Protein AF-A0A2T4TYY7-F1 (afdb_monomer_lite)

Secondary structure (DSSP, 8-state):
-EETTEEHHHHHHHTT--HHHHHHHHHHSS-PPP-SHHHHHHHHHHHHHHHHH-TT--HHHHHHHHHHTS-----HHHHHHHHHHTT-SPP---S----PSP---SSTTS-----------SS--

Foldseek 3Di:
DDDPNHDVVVVCVVVVHDPVRVVVVVVVVPPPPPPPVVVLVVLLVLLVVVCVVPVDDDLVNSVVCCCPVVVHDDDSVSSVVSCVVVVVDDPPPDPPDPPPDPPDDPDPPPDDDDDDDDDDDPDDD

Radius of gyration: 29.09 Å; chains: 1; bounding box: 59×44×85 Å

InterPro domains:
  IPR025948 HTH-like domain [PF13276] (39-93)
  IPR050900 Transposase IS3/IS150/IS904 [PTHR46889] (6-120)

Sequence (125 aa):
MRAHGAPLSLVCRTLGVSRAGFYKWQHSSAPTPPRQEPRDKRLAQRIRSTLGREETFGCRRVWAWLRLKEGVVVNRKTVHRDYATEGLASPCPSAQADMGESSTVDQPDRLWATDTTKIWCVRDG

Organism: NCBI:txid2033718

pLDDT: mean 78.06, std 12.13, range [47.62, 92.31]

Structure (mmCIF, N/CA/C/O backbone):
data_AF-A0A2T4TYY7-F1
#
_entry.id   AF-A0A2T4TYY7-F1
#
loop_
_atom_site.group_PDB
_atom_site.id
_atom_site.type_symbol
_atom_site.label_atom_id
_atom_site.label_alt_id
_atom_site.label_comp_id
_atom_site.label_asym_id
_atom_site.label_entity_id
_atom_site.label_seq_id
_atom_site.pdbx_PDB_ins_code
_atom_site.Cartn_x
_atom_site.Cartn_y
_atom_site.Cartn_z
_atom_site.occupancy
_atom_site.B_iso_or_equiv
_atom_site.auth_seq_id
_atom_site.auth_comp_id
_atom_site.auth_asym_id
_atom_site.auth_atom_id
_atom_site.pdbx_PDB_model_num
ATOM 1 N N . MET A 1 1 ? -33.463 2.959 32.173 1.00 60.03 1 MET A N 1
ATOM 2 C CA . MET A 1 1 ? -32.267 3.819 32.319 1.00 60.03 1 MET A CA 1
ATOM 3 C C . MET A 1 1 ? -32.689 5.190 32.819 1.00 60.03 1 MET A C 1
ATOM 5 O O . MET A 1 1 ? -33.548 5.814 32.197 1.00 60.03 1 MET A O 1
ATOM 9 N N . ARG A 1 2 ? -32.146 5.614 33.964 1.00 59.72 2 ARG A N 1
ATOM 10 C CA . ARG A 1 2 ? -32.374 6.943 34.544 1.00 59.72 2 ARG A CA 1
ATOM 11 C C . ARG A 1 2 ? -31.164 7.821 34.233 1.00 59.72 2 ARG A C 1
ATOM 13 O O . ARG A 1 2 ? -30.044 7.383 34.466 1.00 59.72 2 ARG A O 1
ATOM 20 N N . ALA A 1 3 ? -31.392 9.021 33.718 1.00 60.41 3 ALA A N 1
ATOM 21 C CA . ALA A 1 3 ? -30.377 10.066 33.658 1.00 60.41 3 ALA A CA 1
ATOM 22 C C . ALA A 1 3 ? -30.684 11.038 34.803 1.00 60.41 3 ALA A C 1
ATOM 24 O O . ALA A 1 3 ? -31.799 11.548 34.872 1.00 60.41 3 ALA A O 1
ATOM 25 N N . HIS A 1 4 ? -29.744 11.224 35.737 1.00 62.72 4 HIS A N 1
ATOM 26 C CA . HIS A 1 4 ? -29.877 12.167 36.862 1.00 62.72 4 HIS A CA 1
ATOM 27 C C . HIS A 1 4 ? -31.206 12.059 37.646 1.00 62.72 4 HIS A C 1
ATOM 29 O O . HIS A 1 4 ? -31.815 13.059 38.006 1.00 62.72 4 HIS A O 1
ATOM 35 N N . GLY A 1 5 ? -31.690 10.833 37.885 1.00 74.81 5 GLY A N 1
ATOM 36 C CA . GLY A 1 5 ? -32.918 10.577 38.654 1.00 74.81 5 GLY A CA 1
ATOM 37 C C . GLY A 1 5 ? -34.226 10.567 37.848 1.00 74.81 5 GLY A C 1
ATOM 38 O O . GLY A 1 5 ? -35.205 9.992 38.319 1.00 74.81 5 GLY A O 1
ATOM 39 N N . ALA A 1 6 ? -34.241 11.072 36.609 1.00 77.44 6 ALA A N 1
ATOM 40 C CA . ALA A 1 6 ? -35.413 11.064 35.728 1.00 77.44 6 ALA A CA 1
ATOM 41 C C . ALA A 1 6 ? -35.338 9.956 34.652 1.00 77.44 6 ALA A C 1
ATOM 43 O O . ALA A 1 6 ? -34.244 9.566 34.224 1.00 77.44 6 ALA A O 1
ATOM 44 N N . PRO A 1 7 ? -36.479 9.411 34.182 1.00 86.94 7 PRO A N 1
ATOM 45 C CA . PRO A 1 7 ? -36.482 8.460 33.074 1.00 86.94 7 PRO A CA 1
ATOM 46 C C . PRO A 1 7 ? -36.031 9.145 31.776 1.00 86.94 7 PRO A C 1
ATOM 48 O O . PRO A 1 7 ? -36.572 10.177 31.388 1.00 86.94 7 PRO A O 1
ATOM 51 N N . LEU A 1 8 ? -35.066 8.543 31.070 1.00 84.00 8 LEU A N 1
ATOM 52 C CA . LEU A 1 8 ? -34.480 9.109 29.845 1.00 84.00 8 LEU A CA 1
ATOM 53 C C . LEU A 1 8 ? -35.528 9.424 28.764 1.00 84.00 8 LEU A C 1
ATOM 55 O O . LEU A 1 8 ? -35.381 10.380 28.015 1.00 84.00 8 LEU A O 1
ATOM 59 N N . SER A 1 9 ? -36.613 8.649 28.699 1.00 84.50 9 SER A N 1
ATOM 60 C CA . SER A 1 9 ? -37.737 8.908 27.793 1.00 84.50 9 SER A CA 1
ATOM 61 C C . SER A 1 9 ? -38.401 10.265 28.033 1.00 84.50 9 SER A C 1
ATOM 63 O O . SER A 1 9 ? -38.767 10.928 27.066 1.00 84.50 9 SER A O 1
ATOM 65 N N . LEU A 1 10 ? -38.540 10.678 29.296 1.00 87.88 10 LEU A N 1
ATOM 66 C CA . LEU A 1 10 ? -39.112 11.969 29.665 1.00 87.88 10 LEU A CA 1
ATOM 67 C C . LEU A 1 10 ? -38.172 13.099 29.251 1.00 87.88 10 LEU A C 1
ATOM 69 O O . LEU A 1 10 ? -38.608 14.026 28.583 1.00 87.88 10 LEU A O 1
ATOM 73 N N . VAL A 1 11 ? -36.882 12.957 29.563 1.00 88.00 11 VAL A N 1
ATOM 74 C CA . VAL A 1 11 ? -35.836 13.936 29.231 1.00 88.00 11 VAL A CA 1
ATOM 75 C C . VAL A 1 11 ? -35.681 14.111 27.715 1.00 88.00 11 VAL A C 1
ATOM 77 O O . VAL A 1 11 ? -35.627 15.227 27.212 1.00 88.00 11 VAL A O 1
ATOM 80 N N . CYS A 1 12 ? -35.654 13.014 26.953 1.00 90.50 12 CYS A N 1
ATOM 81 C CA . CYS A 1 12 ? -35.577 13.075 25.494 1.00 90.50 12 CYS A CA 1
ATOM 82 C C . CYS A 1 12 ? -36.821 13.736 24.879 1.00 90.50 12 CYS A C 1
ATOM 84 O O . CYS A 1 12 ? -36.696 14.513 23.936 1.00 90.50 12 CYS A O 1
ATOM 86 N N . ARG A 1 13 ? -38.017 13.457 25.423 1.00 88.69 13 ARG A N 1
ATOM 87 C CA . ARG A 1 13 ? -39.271 14.061 24.954 1.00 88.69 13 ARG A CA 1
ATOM 88 C C . ARG A 1 13 ? -39.328 15.559 25.255 1.00 88.69 13 ARG A C 1
ATOM 90 O O . ARG A 1 13 ? -39.735 16.309 24.377 1.00 88.69 13 ARG A O 1
ATOM 97 N N . THR A 1 14 ? -38.923 15.996 26.448 1.00 91.19 14 THR A N 1
ATOM 98 C CA . THR A 1 14 ? -38.908 17.425 26.806 1.00 91.19 14 THR A CA 1
ATOM 99 C C . THR A 1 14 ? -37.888 18.216 25.993 1.00 91.19 14 THR A C 1
ATOM 101 O O . THR A 1 14 ? -38.164 19.352 25.629 1.00 91.19 14 THR A O 1
ATOM 104 N N . LEU A 1 15 ? -36.739 17.617 25.668 1.00 88.50 15 LEU A N 1
ATOM 105 C CA . LEU A 1 15 ? -35.681 18.252 24.874 1.00 88.50 15 LEU A CA 1
ATOM 106 C C . LEU A 1 15 ? -35.857 18.098 23.350 1.00 88.50 15 LEU A C 1
ATOM 108 O O . LEU A 1 15 ? -35.023 18.586 22.593 1.00 88.50 15 LEU A O 1
ATOM 112 N N . GLY A 1 16 ? -36.893 17.395 22.879 1.00 91.56 16 GLY A N 1
ATOM 113 C CA . GLY A 1 16 ? -37.147 17.202 21.444 1.00 91.56 16 GLY A CA 1
ATOM 114 C C . GLY A 1 16 ? -36.113 16.336 20.709 1.00 91.56 16 GLY A C 1
ATOM 115 O O . GLY A 1 16 ? -36.057 16.349 19.482 1.00 91.56 16 GLY A O 1
ATOM 116 N N . VAL A 1 17 ? -35.295 15.564 21.429 1.00 91.00 17 VAL A N 1
ATOM 117 C CA . VAL A 1 17 ? -34.272 14.676 20.853 1.00 91.00 17 VAL A CA 1
ATOM 118 C C . VAL A 1 17 ? -34.741 13.227 20.843 1.00 91.00 17 VAL A C 1
ATOM 120 O O . VAL A 1 17 ? -35.371 12.736 21.779 1.00 91.00 17 VAL A O 1
ATOM 123 N N . SER A 1 18 ? -34.394 12.488 19.790 1.00 89.12 18 SER A N 1
ATOM 124 C CA . SER A 1 18 ? -34.673 11.054 19.749 1.00 89.12 18 SER A CA 1
ATOM 125 C C . SER A 1 18 ? -33.767 10.296 20.726 1.00 89.12 18 SER A C 1
ATOM 127 O O . SER A 1 18 ? -32.591 10.623 20.902 1.00 89.12 18 SER A O 1
ATOM 129 N N . ARG A 1 19 ? -34.292 9.218 21.326 1.00 86.12 19 ARG A N 1
ATOM 130 C CA . ARG A 1 19 ? -33.496 8.320 22.187 1.00 86.12 19 ARG A CA 1
ATOM 131 C C . ARG A 1 19 ? -32.263 7.782 21.453 1.00 86.12 19 ARG A C 1
ATOM 133 O O . ARG A 1 19 ? -31.186 7.721 22.030 1.00 86.12 19 ARG A O 1
ATOM 140 N N . ALA A 1 20 ? -32.416 7.433 20.174 1.00 86.06 20 ALA A N 1
ATOM 141 C CA . ALA A 1 20 ? -31.320 6.951 19.335 1.00 86.06 20 ALA A CA 1
ATOM 142 C C . ALA A 1 20 ? -30.234 8.021 19.128 1.00 86.06 20 ALA A C 1
ATOM 144 O O . ALA A 1 20 ? -29.049 7.706 19.197 1.00 86.06 20 ALA A O 1
ATOM 145 N N . GLY A 1 21 ? -30.627 9.285 18.932 1.00 86.00 21 GLY A N 1
ATOM 146 C CA . GLY A 1 21 ? -29.701 10.413 18.839 1.00 86.00 21 GLY A CA 1
ATOM 147 C C . GLY A 1 21 ? -28.938 10.649 20.141 1.00 86.00 21 GLY A C 1
ATOM 148 O O . GLY A 1 21 ? -27.722 10.816 20.102 1.00 86.00 21 GLY A O 1
ATOM 149 N N . PHE A 1 22 ? -29.622 10.567 21.288 1.00 85.50 22 PHE A N 1
ATOM 150 C CA . PHE A 1 22 ? -28.988 10.673 22.604 1.00 85.50 22 PHE A CA 1
ATOM 151 C C . PHE A 1 22 ? -27.938 9.579 22.829 1.00 85.50 22 PHE A C 1
ATOM 153 O O . PHE A 1 22 ? -26.805 9.893 23.183 1.00 85.50 22 PHE A O 1
ATOM 160 N N . TYR A 1 23 ? -28.269 8.308 22.573 1.00 85.75 23 TYR A N 1
ATOM 161 C CA . TYR A 1 23 ? -27.292 7.224 22.714 1.00 85.75 23 TYR A CA 1
ATOM 162 C C . TYR A 1 23 ? -26.141 7.361 21.721 1.00 85.75 23 TYR A C 1
ATOM 164 O O . TYR A 1 23 ? -24.991 7.165 22.094 1.00 85.75 23 TYR A O 1
ATOM 172 N N . LYS A 1 24 ? -26.413 7.745 20.468 1.00 83.06 24 LYS A N 1
ATOM 173 C CA . LYS A 1 24 ? -25.360 7.984 19.475 1.00 83.06 24 LYS A CA 1
ATOM 174 C C . LYS A 1 24 ? -24.406 9.084 19.934 1.00 83.06 24 LYS A C 1
ATOM 176 O O . LYS A 1 24 ? -23.197 8.902 19.835 1.00 83.06 24 LYS A O 1
ATOM 181 N N . TRP A 1 25 ? -24.933 10.189 20.459 1.00 83.88 25 TRP A N 1
ATOM 182 C CA . TRP A 1 25 ? -24.131 11.258 21.048 1.00 83.88 25 TRP A CA 1
ATOM 183 C C . TRP A 1 25 ? -23.330 10.744 22.247 1.00 83.88 25 TRP A C 1
ATOM 185 O O . TRP A 1 25 ? -22.114 10.848 22.226 1.00 83.88 25 TRP A O 1
ATOM 195 N N . GLN A 1 26 ? -23.965 10.065 23.205 1.00 83.25 26 GLN A N 1
ATOM 196 C CA . GLN A 1 26 ? -23.299 9.493 24.379 1.00 83.25 26 GLN A CA 1
ATOM 197 C C . GLN A 1 26 ? -22.154 8.535 24.001 1.00 83.25 26 GLN A C 1
ATOM 199 O O . GLN A 1 26 ? -21.079 8.590 24.592 1.00 83.25 26 GLN A O 1
ATOM 204 N N . HIS A 1 27 ? -22.362 7.686 22.992 1.00 76.44 27 HIS A N 1
ATOM 205 C CA . HIS A 1 27 ? -21.338 6.783 22.466 1.00 76.44 27 HIS A CA 1
ATOM 206 C C . HIS A 1 27 ? -20.251 7.501 21.650 1.00 76.44 27 HIS A C 1
ATOM 208 O O . HIS A 1 27 ? -19.126 7.015 21.607 1.00 76.44 27 HIS A O 1
ATOM 214 N N . SER A 1 28 ? -20.554 8.646 21.028 1.00 70.81 28 SER A N 1
ATOM 215 C CA . SER A 1 28 ? -19.576 9.460 20.283 1.00 70.81 28 SER A CA 1
ATOM 216 C C . SER A 1 28 ? -18.794 10.426 21.183 1.00 70.81 28 SER A C 1
ATOM 218 O O . SER A 1 28 ? -17.714 10.867 20.808 1.00 70.81 28 SER A O 1
ATOM 220 N N . SER A 1 29 ? -19.336 10.764 22.357 1.00 66.00 29 SER A N 1
ATOM 221 C CA . SER A 1 29 ? -18.693 11.589 23.387 1.00 66.00 29 SER A CA 1
ATOM 222 C C . SER A 1 29 ? -17.680 10.809 24.224 1.00 66.00 29 SER A C 1
ATOM 224 O O . SER A 1 29 ? -16.888 11.417 24.941 1.00 66.00 29 SER A O 1
ATOM 226 N N . ALA A 1 30 ? -17.673 9.475 24.131 1.00 62.19 30 ALA A N 1
ATOM 227 C CA . ALA A 1 30 ? -16.516 8.702 24.553 1.00 62.19 30 ALA A CA 1
ATOM 228 C C . ALA A 1 30 ? -15.313 9.144 23.702 1.00 62.19 30 ALA A C 1
ATOM 230 O O . ALA A 1 30 ? -15.485 9.324 22.493 1.00 62.19 30 ALA A O 1
ATOM 231 N N . PRO A 1 31 ? -14.109 9.319 24.282 1.00 57.25 31 PRO A N 1
ATOM 232 C CA . PRO A 1 31 ? -12.918 9.608 23.502 1.00 57.25 31 PRO A CA 1
ATOM 233 C C . PRO A 1 31 ? -12.824 8.566 22.394 1.00 57.25 31 PRO A C 1
ATOM 235 O O . PRO A 1 31 ? -12.630 7.378 22.662 1.00 57.25 31 PRO A O 1
ATOM 238 N N . THR A 1 32 ? -13.022 8.995 21.146 1.00 56.50 32 THR A N 1
ATOM 239 C CA . THR A 1 32 ? -12.695 8.139 20.013 1.00 56.50 32 THR A CA 1
ATOM 240 C C . THR A 1 32 ? -11.219 7.816 20.206 1.00 56.50 32 THR A C 1
ATOM 242 O O . THR A 1 32 ? -10.438 8.764 20.350 1.00 56.50 32 THR A O 1
ATOM 245 N N . PRO A 1 33 ? -10.817 6.532 20.303 1.00 54.09 33 PRO A N 1
ATOM 246 C CA . PRO A 1 33 ? -9.406 6.217 20.429 1.00 54.09 33 PRO A CA 1
ATOM 247 C C . PRO A 1 33 ? -8.711 6.945 19.282 1.00 54.09 33 PRO A C 1
ATOM 249 O O . PRO A 1 33 ? -9.227 6.884 18.157 1.00 54.09 33 PRO A O 1
ATOM 252 N N . PRO A 1 34 ? -7.629 7.701 19.550 1.00 53.41 34 PRO A N 1
ATOM 253 C CA . PRO A 1 34 ? -6.968 8.457 18.506 1.00 53.41 34 PRO A CA 1
ATOM 254 C C . PRO A 1 34 ? -6.757 7.503 17.338 1.00 53.41 34 PRO A C 1
ATOM 256 O O . PRO A 1 34 ? -6.270 6.380 17.525 1.00 53.41 34 PRO A O 1
ATOM 259 N N . ARG A 1 35 ? -7.219 7.922 16.149 1.00 55.62 35 ARG A N 1
ATOM 260 C CA . ARG A 1 35 ? -6.897 7.266 14.875 1.00 55.62 35 ARG A CA 1
ATOM 261 C C . ARG A 1 35 ? -5.437 6.839 14.988 1.00 55.62 35 ARG A C 1
ATOM 263 O O . ARG A 1 35 ? -4.656 7.652 15.464 1.00 55.62 35 ARG A O 1
ATOM 270 N N . GLN A 1 36 ? -5.114 5.574 14.705 1.00 53.62 36 GLN A N 1
ATOM 271 C CA . GLN A 1 36 ? -3.847 4.904 15.060 1.00 53.62 36 GLN A CA 1
ATOM 272 C C . GLN A 1 36 ? -2.573 5.522 14.415 1.00 53.62 36 GLN A C 1
ATOM 274 O O . GLN A 1 36 ? -1.740 4.817 13.860 1.00 53.62 36 GLN A O 1
ATOM 279 N N . GLU A 1 37 ? -2.368 6.826 14.542 1.00 51.59 37 GLU A N 1
ATOM 280 C CA . GLU A 1 37 ? -1.213 7.634 14.172 1.00 51.59 37 GLU A CA 1
ATOM 281 C C . GLU A 1 37 ? 0.125 7.017 14.620 1.00 51.59 37 GLU A C 1
ATOM 283 O O . GLU A 1 37 ? 1.053 6.968 13.809 1.00 51.59 37 GLU A O 1
ATOM 288 N N . PRO A 1 38 ? 0.280 6.465 15.849 1.00 56.31 38 PRO A N 1
ATOM 289 C CA . PRO A 1 38 ? 1.558 5.862 16.224 1.00 56.31 38 PRO A CA 1
ATOM 290 C C . PRO A 1 38 ? 1.849 4.546 15.489 1.00 56.31 38 PRO A C 1
ATOM 292 O O . PRO A 1 38 ? 3.012 4.148 15.390 1.00 56.31 38 PRO A O 1
ATOM 295 N N . ARG A 1 39 ? 0.827 3.859 14.960 1.00 59.72 39 ARG A N 1
ATOM 296 C CA . ARG A 1 39 ? 1.007 2.621 14.190 1.00 59.72 39 ARG A CA 1
ATOM 297 C C . ARG A 1 39 ? 1.390 2.920 12.743 1.00 59.72 39 ARG A C 1
ATOM 299 O O . ARG A 1 39 ? 2.278 2.251 12.217 1.00 59.72 39 ARG A O 1
ATOM 306 N N . ASP A 1 40 ? 0.781 3.947 12.159 1.00 65.12 40 ASP A N 1
ATOM 307 C CA . ASP A 1 40 ? 1.029 4.368 10.778 1.00 65.12 40 ASP A CA 1
ATOM 308 C C . ASP A 1 40 ? 2.485 4.855 10.604 1.00 65.12 40 ASP A C 1
ATOM 310 O O . ASP A 1 40 ? 3.188 4.397 9.703 1.00 65.12 40 ASP A O 1
ATOM 314 N N . LYS A 1 41 ? 3.025 5.648 11.547 1.00 74.38 41 LYS A N 1
ATOM 315 C CA . LYS A 1 41 ? 4.434 6.103 11.493 1.00 74.38 41 LYS A CA 1
ATOM 316 C C . LYS A 1 41 ? 5.456 4.963 11.584 1.00 74.38 41 LYS A C 1
ATOM 318 O O . LYS A 1 41 ? 6.467 4.971 10.882 1.00 74.38 41 LYS A O 1
ATOM 323 N N . ARG A 1 42 ? 5.202 3.964 12.439 1.00 81.56 42 ARG A N 1
ATOM 324 C CA . ARG A 1 42 ? 6.081 2.786 12.578 1.00 81.56 42 ARG A CA 1
ATOM 325 C C . ARG A 1 42 ? 6.045 1.903 11.333 1.00 81.56 42 ARG A C 1
ATOM 327 O O . ARG A 1 42 ? 7.072 1.344 10.952 1.00 81.56 42 ARG A O 1
ATOM 334 N N . LEU A 1 43 ? 4.874 1.766 10.711 1.00 84.44 43 LEU A N 1
ATOM 335 C CA . LEU A 1 43 ? 4.718 1.006 9.475 1.00 84.44 43 LEU A CA 1
ATOM 336 C C . LEU A 1 43 ? 5.443 1.694 8.313 1.00 84.44 43 LEU A C 1
ATOM 338 O O . LEU A 1 43 ? 6.194 1.028 7.606 1.00 84.44 43 LEU A O 1
ATOM 342 N N . ALA A 1 44 ? 5.309 3.014 8.180 1.00 83.12 44 ALA A N 1
ATOM 343 C CA . ALA A 1 44 ? 6.019 3.800 7.173 1.00 83.12 44 ALA A CA 1
ATOM 344 C C . ALA A 1 44 ? 7.550 3.677 7.297 1.00 83.12 44 ALA A C 1
ATOM 346 O O . ALA A 1 44 ? 8.234 3.389 6.315 1.00 83.12 44 ALA A O 1
ATOM 347 N N . GLN A 1 45 ? 8.096 3.796 8.513 1.00 85.38 45 GLN A N 1
ATOM 348 C CA . GLN A 1 45 ? 9.531 3.587 8.754 1.00 85.38 45 GLN A CA 1
ATOM 349 C C . GLN A 1 45 ? 9.993 2.181 8.356 1.00 85.38 45 GLN A C 1
ATOM 351 O O . GLN A 1 45 ? 11.044 2.034 7.733 1.00 85.38 45 GLN A O 1
ATOM 356 N N . ARG A 1 46 ? 9.204 1.146 8.673 1.00 85.94 46 ARG A N 1
ATOM 357 C CA . ARG A 1 46 ? 9.514 -0.229 8.257 1.00 85.94 46 ARG A CA 1
ATOM 358 C C . ARG A 1 46 ? 9.511 -0.376 6.745 1.00 85.94 46 ARG A C 1
ATOM 360 O O . ARG A 1 46 ? 10.483 -0.894 6.211 1.00 85.94 46 ARG A O 1
ATOM 367 N N . ILE A 1 47 ? 8.490 0.144 6.066 1.00 86.00 47 ILE A N 1
ATOM 368 C CA . ILE A 1 47 ? 8.404 0.142 4.600 1.00 86.00 47 ILE A CA 1
ATOM 369 C C . ILE A 1 47 ? 9.665 0.771 3.988 1.00 86.00 47 ILE A C 1
ATOM 371 O O . ILE A 1 47 ? 10.284 0.156 3.122 1.00 86.00 47 ILE A O 1
ATOM 375 N N . ARG A 1 48 ? 10.102 1.938 4.486 1.00 84.25 48 ARG A N 1
ATOM 376 C CA . ARG A 1 48 ? 11.354 2.570 4.035 1.00 84.25 48 ARG A CA 1
ATOM 377 C C . ARG A 1 48 ? 12.579 1.695 4.304 1.00 84.25 48 ARG A C 1
ATOM 379 O O . ARG A 1 48 ? 13.429 1.565 3.432 1.00 84.25 48 ARG A O 1
ATOM 386 N N . SER A 1 49 ? 12.668 1.063 5.476 1.00 85.38 49 SER A N 1
ATOM 387 C CA . SER A 1 49 ? 13.792 0.174 5.803 1.00 85.38 49 SER A CA 1
ATOM 388 C C . SER A 1 49 ? 13.853 -1.066 4.906 1.00 85.38 49 SER A C 1
ATOM 390 O O . SER A 1 49 ? 14.941 -1.498 4.533 1.00 85.38 49 SER A O 1
ATOM 392 N N . THR A 1 50 ? 12.698 -1.619 4.517 1.00 83.44 50 THR A N 1
ATOM 393 C CA . THR A 1 50 ? 12.621 -2.742 3.578 1.00 83.44 50 THR A CA 1
ATOM 394 C C . THR A 1 50 ? 13.111 -2.316 2.193 1.00 83.44 50 THR A C 1
ATOM 396 O O . THR A 1 50 ? 13.864 -3.053 1.568 1.00 83.44 50 THR A O 1
ATOM 399 N N . LEU A 1 51 ? 12.743 -1.114 1.740 1.00 81.25 51 LEU A N 1
ATOM 400 C CA . LEU A 1 51 ? 13.180 -0.569 0.449 1.00 81.25 51 LEU A CA 1
ATOM 401 C C . LEU A 1 51 ? 14.659 -0.183 0.419 1.00 81.25 51 LEU A C 1
ATOM 403 O O . LEU A 1 51 ? 15.304 -0.343 -0.606 1.00 81.25 51 LEU A O 1
ATOM 407 N N . GLY A 1 52 ? 15.216 0.276 1.541 1.00 77.75 52 GLY A N 1
ATOM 408 C CA . GLY A 1 52 ? 16.652 0.550 1.648 1.00 77.75 52 GLY A CA 1
ATOM 409 C C . GLY A 1 52 ? 17.527 -0.707 1.608 1.00 77.75 52 GLY A C 1
ATOM 410 O O . GLY A 1 52 ? 18.731 -0.598 1.414 1.00 77.75 52 GLY A O 1
ATOM 411 N N . ARG A 1 53 ? 16.943 -1.898 1.808 1.00 74.06 53 ARG A N 1
ATOM 412 C CA . ARG A 1 53 ? 17.641 -3.182 1.640 1.00 74.06 53 ARG A CA 1
ATOM 413 C C . ARG A 1 53 ? 17.587 -3.679 0.205 1.00 74.06 53 ARG A C 1
ATOM 415 O O . ARG A 1 53 ? 18.581 -4.205 -0.274 1.00 74.06 53 ARG A O 1
ATOM 422 N N . GLU A 1 54 ? 16.434 -3.534 -0.443 1.00 66.50 54 GLU A N 1
ATOM 423 C CA . GLU A 1 54 ? 16.241 -3.895 -1.843 1.00 66.50 54 GLU A CA 1
A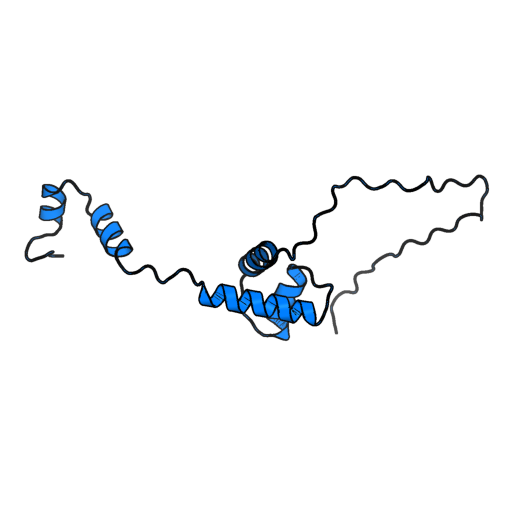TOM 424 C C . GLU A 1 54 ? 15.426 -2.822 -2.562 1.00 66.50 54 GLU A C 1
ATOM 426 O O . GLU A 1 54 ? 14.223 -2.652 -2.341 1.00 66.50 54 GLU A O 1
ATOM 431 N N . GLU A 1 55 ? 16.106 -2.120 -3.462 1.00 62.66 55 GLU A N 1
ATOM 432 C CA . GLU A 1 55 ? 15.659 -0.863 -4.067 1.00 62.66 55 GLU A CA 1
ATOM 433 C C . GLU A 1 55 ? 14.442 -1.036 -5.001 1.00 62.66 55 GLU A C 1
ATOM 435 O O . GLU A 1 55 ? 13.802 -0.066 -5.397 1.00 62.66 55 GLU A O 1
ATOM 440 N N . THR A 1 56 ? 14.071 -2.277 -5.344 1.00 74.94 56 THR A N 1
ATOM 441 C CA . THR A 1 56 ? 13.102 -2.586 -6.415 1.00 74.94 56 THR A CA 1
ATOM 442 C C . THR A 1 56 ? 11.779 -3.193 -5.924 1.00 74.94 56 THR A C 1
ATOM 444 O O . THR A 1 56 ? 11.052 -3.840 -6.687 1.00 74.94 56 THR A O 1
ATOM 447 N N . PHE A 1 57 ? 11.419 -3.057 -4.643 1.00 83.38 57 PHE A 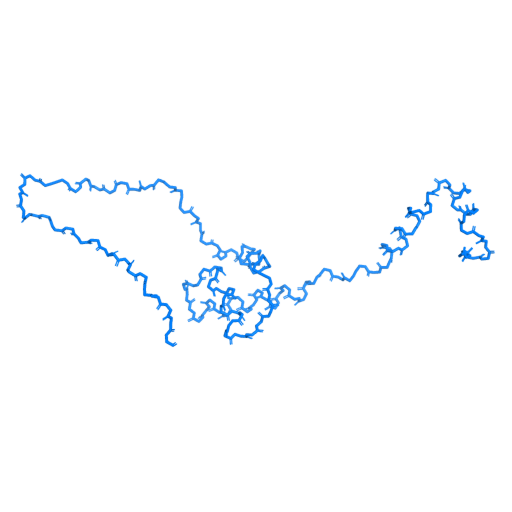N 1
ATOM 448 C CA . PHE A 1 57 ? 10.154 -3.629 -4.160 1.00 83.38 57 PHE A CA 1
ATOM 449 C C . PHE A 1 57 ? 8.964 -2.699 -4.394 1.00 83.38 57 PHE A C 1
ATOM 451 O O . PHE A 1 57 ? 8.748 -1.723 -3.686 1.00 83.38 57 PHE A O 1
ATOM 458 N N . GLY A 1 58 ? 8.088 -3.088 -5.322 1.00 85.62 58 GLY A N 1
ATOM 459 C CA . GLY A 1 58 ? 6.746 -2.512 -5.412 1.00 85.62 58 GLY A CA 1
ATOM 460 C C . GLY A 1 58 ? 5.885 -2.834 -4.179 1.00 85.62 58 GLY A C 1
ATOM 461 O O . GLY A 1 58 ? 6.121 -3.817 -3.470 1.00 85.62 58 GLY A O 1
ATOM 462 N N . CYS A 1 59 ? 4.807 -2.070 -3.973 1.00 88.62 59 CYS A N 1
ATOM 463 C CA . CYS A 1 59 ? 3.881 -2.206 -2.836 1.00 88.62 59 CYS A CA 1
ATOM 464 C C . CYS A 1 59 ? 3.453 -3.660 -2.520 1.00 88.62 59 CYS A C 1
ATOM 466 O O . CYS A 1 59 ? 3.407 -4.067 -1.356 1.00 88.62 59 CYS A O 1
ATOM 468 N N . ARG A 1 60 ? 3.178 -4.484 -3.546 1.00 88.94 60 ARG A N 1
ATOM 469 C CA . ARG A 1 60 ? 2.798 -5.900 -3.359 1.00 88.94 60 ARG A CA 1
ATOM 470 C C . ARG A 1 60 ? 3.928 -6.738 -2.752 1.00 88.94 60 ARG A C 1
ATOM 472 O O . ARG A 1 60 ? 3.657 -7.548 -1.868 1.00 88.94 60 ARG A O 1
ATOM 479 N N . ARG A 1 61 ? 5.170 -6.537 -3.213 1.00 90.12 61 ARG A N 1
ATOM 480 C CA . ARG A 1 61 ? 6.358 -7.229 -2.684 1.00 90.12 61 ARG A CA 1
ATOM 481 C C . ARG A 1 61 ? 6.653 -6.779 -1.260 1.00 90.12 61 ARG A C 1
ATOM 483 O O . ARG A 1 61 ? 6.892 -7.635 -0.420 1.00 90.12 61 ARG A O 1
ATOM 490 N N . VAL A 1 62 ? 6.533 -5.483 -0.964 1.00 90.44 62 VAL A N 1
ATOM 491 C CA . VAL A 1 62 ? 6.683 -4.973 0.409 1.00 90.44 62 VAL A CA 1
ATOM 492 C C . VAL A 1 62 ? 5.664 -5.615 1.352 1.00 90.44 62 VAL A C 1
ATOM 494 O O . VAL A 1 62 ? 6.042 -6.118 2.404 1.00 90.44 62 VAL A O 1
ATOM 497 N N . TRP A 1 63 ? 4.382 -5.679 0.975 1.00 92.31 63 TRP A N 1
ATOM 498 C CA . TRP A 1 63 ? 3.371 -6.354 1.799 1.00 92.31 63 TRP A CA 1
ATOM 499 C C . TRP A 1 63 ? 3.701 -7.836 2.036 1.00 92.31 63 TRP A C 1
ATOM 501 O O . TRP A 1 63 ? 3.604 -8.314 3.168 1.00 92.31 63 TRP A O 1
ATOM 511 N N . ALA A 1 64 ? 4.116 -8.556 0.989 1.00 90.69 64 ALA A N 1
ATOM 512 C CA . ALA A 1 64 ? 4.501 -9.961 1.102 1.00 90.69 64 ALA A CA 1
ATOM 513 C C . ALA A 1 64 ? 5.728 -10.142 2.008 1.00 90.69 64 ALA A C 1
ATOM 515 O O . ALA A 1 64 ? 5.735 -11.036 2.849 1.00 90.69 64 ALA A O 1
ATOM 516 N N . TRP A 1 65 ? 6.725 -9.264 1.898 1.00 90.62 65 TRP A N 1
ATOM 517 C CA . TRP A 1 65 ? 7.912 -9.275 2.748 1.00 90.62 65 TRP A CA 1
ATOM 518 C C . TRP A 1 65 ? 7.561 -9.050 4.220 1.00 90.62 65 TRP A C 1
ATOM 520 O O . TRP A 1 65 ? 7.906 -9.869 5.072 1.00 90.62 65 TRP A O 1
ATOM 530 N N . LEU A 1 66 ? 6.792 -7.994 4.509 1.00 89.75 66 LEU A N 1
ATOM 531 C CA . LEU A 1 66 ? 6.316 -7.689 5.859 1.00 89.75 66 LEU A CA 1
ATOM 532 C C . LEU A 1 66 ? 5.578 -8.887 6.469 1.00 89.75 66 LEU A C 1
ATOM 534 O O . LEU A 1 66 ? 5.761 -9.197 7.643 1.00 89.75 66 LEU A O 1
ATOM 538 N N . ARG A 1 67 ? 4.773 -9.592 5.668 1.00 90.12 67 ARG A N 1
ATOM 539 C CA . ARG A 1 67 ? 3.994 -10.746 6.123 1.00 90.12 67 ARG A CA 1
ATOM 540 C C . ARG A 1 67 ? 4.838 -12.004 6.325 1.00 90.12 67 ARG A C 1
ATOM 542 O O . ARG A 1 67 ? 4.670 -12.668 7.342 1.00 90.12 67 ARG A O 1
ATOM 549 N N . LEU A 1 68 ? 5.679 -12.352 5.352 1.00 89.25 68 LEU A N 1
ATOM 550 C CA . LEU A 1 68 ? 6.354 -13.652 5.272 1.00 89.25 68 LEU A CA 1
ATOM 551 C C . LEU A 1 68 ? 7.734 -13.659 5.932 1.00 89.25 68 LEU A C 1
ATOM 553 O O . LEU A 1 68 ? 8.129 -14.677 6.486 1.00 89.25 68 LEU A O 1
ATOM 557 N N . LYS A 1 69 ? 8.474 -12.547 5.867 1.00 88.25 69 LYS A N 1
ATOM 558 C CA . LYS A 1 69 ? 9.826 -12.439 6.435 1.00 88.25 69 LYS A CA 1
ATOM 559 C C . LYS A 1 69 ? 9.821 -11.793 7.815 1.00 88.25 69 LYS A C 1
ATOM 561 O O . LYS A 1 69 ? 10.560 -12.229 8.686 1.00 88.25 69 LYS A O 1
ATOM 566 N N . GLU A 1 70 ? 8.972 -10.789 8.029 1.00 86.81 70 GLU A N 1
ATOM 567 C CA . GLU A 1 70 ? 8.917 -10.052 9.302 1.00 86.81 70 GLU A CA 1
ATOM 568 C C . GLU A 1 70 ? 7.738 -10.457 10.206 1.00 86.81 70 GLU A C 1
ATOM 570 O O . GLU A 1 70 ? 7.629 -9.975 11.333 1.00 86.81 70 GLU A O 1
ATOM 575 N N . GLY A 1 71 ? 6.832 -11.322 9.730 1.00 88.00 71 GLY A N 1
ATOM 576 C CA . GLY A 1 71 ? 5.684 -11.810 10.508 1.00 88.00 71 GLY A CA 1
ATOM 577 C C . GLY A 1 71 ? 4.635 -10.740 10.847 1.00 88.00 71 GLY A C 1
ATOM 578 O O . GLY A 1 71 ? 3.758 -10.954 11.685 1.00 88.00 71 GLY A O 1
ATOM 579 N N . VAL A 1 72 ? 4.690 -9.573 10.207 1.00 87.12 72 VAL A N 1
ATOM 580 C CA . VAL A 1 72 ? 3.826 -8.430 10.503 1.00 87.12 72 VAL A CA 1
ATOM 581 C C . VAL A 1 72 ? 2.445 -8.639 9.887 1.00 87.12 72 VAL A C 1
ATOM 583 O O . VAL A 1 72 ? 2.277 -8.760 8.672 1.00 87.12 72 VAL A O 1
ATOM 586 N N . VAL A 1 73 ? 1.411 -8.646 10.731 1.00 87.94 73 VAL A N 1
ATOM 587 C CA . VAL A 1 73 ? 0.016 -8.765 10.285 1.00 87.94 73 VAL A CA 1
ATOM 588 C C . VAL A 1 73 ? -0.539 -7.378 9.950 1.00 87.94 73 VAL A C 1
ATOM 590 O O . VAL A 1 73 ? -1.038 -6.656 10.818 1.00 87.94 73 VAL A O 1
ATOM 593 N N . VAL A 1 74 ? -0.442 -6.990 8.679 1.00 88.50 74 VAL A N 1
ATOM 594 C CA . VAL A 1 74 ? -0.989 -5.729 8.153 1.00 88.50 74 VAL A CA 1
ATOM 595 C C . VAL A 1 74 ? -1.881 -5.971 6.942 1.00 88.50 74 VAL A C 1
ATOM 597 O O . VAL A 1 74 ? -1.628 -6.840 6.104 1.00 88.50 74 VAL A O 1
ATOM 600 N N . ASN A 1 75 ? -2.951 -5.181 6.846 1.00 89.75 75 ASN A N 1
ATOM 601 C CA . ASN A 1 75 ? -3.832 -5.208 5.689 1.00 89.75 75 ASN A CA 1
ATOM 602 C C . ASN A 1 75 ? -3.092 -4.628 4.475 1.00 89.75 75 ASN A C 1
ATOM 604 O O . ASN A 1 75 ? -2.464 -3.572 4.564 1.00 89.75 75 ASN A O 1
ATOM 608 N N . ARG A 1 76 ? -3.225 -5.283 3.319 1.00 89.75 76 ARG A N 1
ATOM 609 C CA . ARG A 1 76 ? -2.669 -4.819 2.044 1.00 89.75 76 ARG A CA 1
ATOM 610 C C . ARG A 1 76 ? -3.098 -3.388 1.698 1.00 89.75 76 ARG A C 1
ATOM 612 O O . ARG A 1 76 ? -2.295 -2.636 1.160 1.00 89.75 76 ARG A O 1
ATOM 619 N N . LYS A 1 77 ? -4.333 -2.989 2.032 1.00 88.62 77 LYS A N 1
ATOM 620 C CA . LYS A 1 77 ? -4.827 -1.616 1.810 1.00 88.62 77 LYS A CA 1
ATOM 621 C C . LYS A 1 77 ? -4.074 -0.581 2.648 1.00 88.62 77 LYS A C 1
ATOM 623 O O . LYS A 1 77 ? -3.800 0.501 2.148 1.00 88.62 77 LYS A O 1
ATOM 628 N N . THR A 1 78 ? -3.731 -0.919 3.891 1.00 89.06 78 THR A N 1
ATOM 629 C CA . THR A 1 78 ? -2.950 -0.043 4.775 1.00 89.06 78 THR A CA 1
ATOM 630 C C . THR A 1 78 ? -1.552 0.160 4.209 1.00 89.06 78 THR A C 1
ATOM 632 O O . THR A 1 78 ? -1.136 1.296 4.032 1.00 89.06 78 THR A O 1
ATOM 635 N N . VAL A 1 79 ? -0.884 -0.929 3.809 1.00 89.81 79 VAL A N 1
ATOM 636 C CA . VAL A 1 79 ? 0.436 -0.848 3.165 1.00 89.81 79 VAL A CA 1
ATOM 637 C C . VAL A 1 79 ? 0.369 -0.021 1.886 1.00 89.81 79 VAL A C 1
ATOM 639 O O . VAL A 1 79 ? 1.220 0.827 1.683 1.00 89.81 79 VAL A O 1
ATOM 642 N N . HIS A 1 80 ? -0.650 -0.213 1.045 1.00 89.75 80 HIS A N 1
ATOM 643 C CA . HIS A 1 80 ? -0.813 0.580 -0.174 1.00 89.75 80 HIS A CA 1
ATOM 644 C C . HIS A 1 80 ? -1.001 2.068 0.107 1.00 89.75 80 HIS A C 1
ATOM 646 O O . HIS A 1 80 ? -0.390 2.896 -0.560 1.00 89.75 80 HIS A O 1
ATOM 652 N N . ARG A 1 81 ? -1.859 2.412 1.071 1.00 88.06 81 ARG A N 1
ATOM 653 C CA . ARG A 1 81 ? -2.086 3.801 1.466 1.00 88.06 81 ARG A CA 1
ATOM 654 C C . ARG A 1 81 ? -0.779 4.437 1.923 1.00 88.06 81 ARG A C 1
ATOM 656 O O . ARG A 1 81 ? -0.406 5.460 1.371 1.00 88.06 81 ARG A O 1
ATOM 663 N N . ASP A 1 82 ? -0.081 3.807 2.861 1.00 87.88 82 ASP A N 1
ATOM 664 C CA . ASP A 1 82 ? 1.144 4.368 3.427 1.00 87.88 82 ASP A CA 1
ATOM 665 C C . ASP A 1 82 ? 2.247 4.442 2.357 1.00 87.88 82 ASP A C 1
ATOM 667 O O . ASP A 1 82 ? 2.894 5.468 2.213 1.00 87.88 82 ASP A O 1
ATOM 671 N N . TYR A 1 83 ? 2.383 3.420 1.508 1.00 86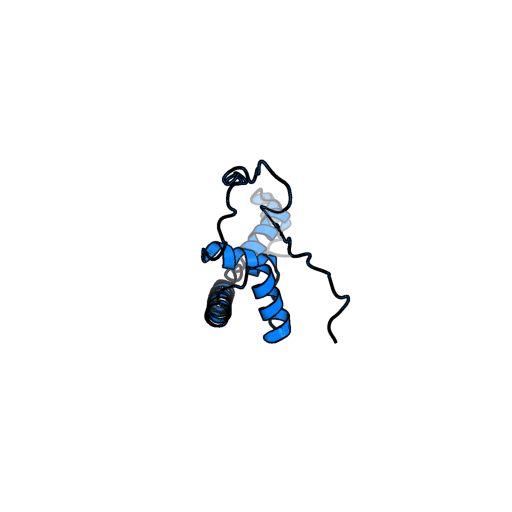.88 83 TYR A N 1
ATOM 672 C CA . TYR A 1 83 ? 3.315 3.411 0.374 1.00 86.88 83 TYR A CA 1
ATOM 673 C C . TYR A 1 83 ? 3.043 4.548 -0.629 1.00 86.88 83 TYR A C 1
ATOM 675 O O . TYR A 1 83 ? 3.977 5.160 -1.141 1.00 86.88 83 TYR A O 1
ATOM 683 N N . ALA A 1 84 ? 1.770 4.862 -0.895 1.00 85.25 84 ALA A N 1
ATOM 684 C CA . ALA A 1 84 ? 1.385 5.985 -1.749 1.00 85.25 84 ALA A CA 1
ATOM 685 C C . ALA A 1 84 ? 1.607 7.345 -1.065 1.00 85.25 84 ALA A C 1
ATOM 687 O O . ALA A 1 84 ? 2.112 8.265 -1.700 1.00 85.25 84 ALA A O 1
ATOM 688 N N . THR A 1 85 ? 1.268 7.475 0.223 1.00 85.50 85 THR A N 1
ATOM 689 C CA . THR A 1 85 ? 1.499 8.697 1.016 1.00 85.50 85 THR A CA 1
ATOM 690 C C . THR A 1 85 ? 2.984 9.043 1.114 1.00 85.50 85 THR A C 1
ATOM 692 O O . THR A 1 85 ? 3.345 10.214 1.107 1.00 85.50 85 THR A O 1
ATOM 695 N N . GLU A 1 86 ? 3.841 8.029 1.150 1.00 83.25 86 GLU A N 1
ATOM 696 C CA . GLU A 1 86 ? 5.299 8.163 1.164 1.00 83.25 86 GLU A CA 1
ATOM 697 C C . GLU A 1 86 ? 5.903 8.479 -0.219 1.00 83.25 86 GLU A C 1
ATOM 699 O O . GLU A 1 86 ? 7.117 8.618 -0.335 1.00 83.25 86 GLU A O 1
ATOM 704 N N . GLY A 1 87 ? 5.088 8.584 -1.278 1.00 81.94 87 GLY A N 1
ATOM 705 C CA . GLY A 1 87 ? 5.563 8.897 -2.631 1.00 81.94 87 GLY A CA 1
ATOM 706 C C . GLY A 1 87 ? 6.357 7.769 -3.297 1.00 81.94 87 GLY A C 1
ATOM 707 O O . GLY A 1 87 ? 7.075 8.007 -4.260 1.00 81.94 87 GLY A O 1
ATOM 708 N N . LEU A 1 88 ? 6.234 6.537 -2.796 1.00 82.25 88 LEU A N 1
ATOM 709 C CA . LEU A 1 88 ? 6.989 5.371 -3.276 1.00 82.25 88 LEU A CA 1
ATOM 710 C C . LEU A 1 88 ? 6.329 4.694 -4.482 1.00 82.25 88 LEU A C 1
ATOM 712 O O . LEU A 1 88 ? 6.900 3.795 -5.097 1.00 82.25 88 LEU A O 1
ATOM 716 N N . ALA A 1 89 ? 5.094 5.080 -4.804 1.00 79.12 89 ALA A N 1
ATOM 717 C CA . ALA A 1 89 ? 4.407 4.586 -5.982 1.00 79.12 89 ALA A CA 1
ATOM 718 C C . ALA A 1 89 ? 5.128 5.085 -7.238 1.00 79.12 89 ALA A C 1
ATOM 720 O O . ALA A 1 89 ? 5.179 6.287 -7.490 1.00 79.12 89 ALA A O 1
ATOM 721 N N . SER A 1 90 ? 5.649 4.155 -8.041 1.00 70.62 90 SER A N 1
ATOM 722 C CA . SER A 1 90 ? 6.121 4.497 -9.377 1.00 70.62 90 SER A CA 1
ATOM 723 C C . SER A 1 90 ? 4.965 5.126 -10.158 1.00 70.62 90 SER A C 1
ATOM 725 O O . SER A 1 90 ? 3.857 4.571 -10.134 1.00 70.62 90 SER A O 1
ATOM 727 N N . PRO A 1 91 ? 5.184 6.258 -10.845 1.00 64.31 91 PRO A N 1
ATOM 728 C CA . PRO A 1 91 ? 4.192 6.771 -11.770 1.00 64.31 91 PRO A CA 1
ATOM 729 C C . PRO A 1 91 ? 3.911 5.675 -12.795 1.00 64.31 91 PRO A C 1
ATOM 731 O O . PRO A 1 91 ? 4.838 5.092 -13.355 1.00 64.31 91 PRO A O 1
ATOM 734 N N . CYS A 1 92 ? 2.638 5.351 -13.008 1.00 60.91 92 CYS A N 1
ATOM 735 C CA . CYS A 1 92 ? 2.258 4.529 -14.145 1.00 60.91 92 CYS A CA 1
ATOM 736 C C . CYS A 1 92 ? 2.619 5.349 -15.390 1.00 60.91 92 CYS A C 1
ATOM 738 O O . CYS A 1 92 ? 2.010 6.411 -15.562 1.00 60.91 92 CYS A O 1
ATOM 740 N N . PRO A 1 93 ? 3.585 4.932 -16.232 1.00 56.56 93 PRO A N 1
ATOM 741 C CA . PRO A 1 93 ? 3.793 5.631 -17.486 1.00 56.56 93 PRO A CA 1
ATOM 742 C C . PRO A 1 93 ? 2.469 5.581 -18.247 1.00 56.56 93 PRO A C 1
ATOM 744 O O . PRO A 1 93 ? 1.829 4.527 -18.335 1.00 56.56 93 PRO A O 1
ATOM 747 N N . SER A 1 94 ? 2.009 6.738 -18.721 1.00 60.78 94 SER A N 1
ATOM 748 C CA . SER A 1 94 ? 0.900 6.788 -19.665 1.00 60.78 94 SER A CA 1
ATOM 749 C C . SER A 1 94 ? 1.218 5.830 -20.807 1.00 60.78 94 SER A C 1
ATOM 751 O O . SER A 1 94 ? 2.353 5.795 -21.273 1.00 60.78 94 SER A O 1
ATOM 753 N N . ALA A 1 95 ? 0.229 5.054 -21.251 1.00 58.88 95 ALA A N 1
ATOM 754 C CA . ALA A 1 95 ? 0.372 4.006 -22.264 1.00 58.88 95 ALA A CA 1
ATOM 755 C C . ALA A 1 95 ? 0.694 4.526 -23.682 1.00 58.88 95 ALA A C 1
ATOM 757 O O . ALA A 1 95 ? 0.338 3.894 -24.673 1.00 58.88 95 ALA A O 1
ATOM 758 N N . GLN A 1 96 ? 1.344 5.681 -23.804 1.00 58.03 96 GLN A N 1
ATOM 759 C CA . GLN A 1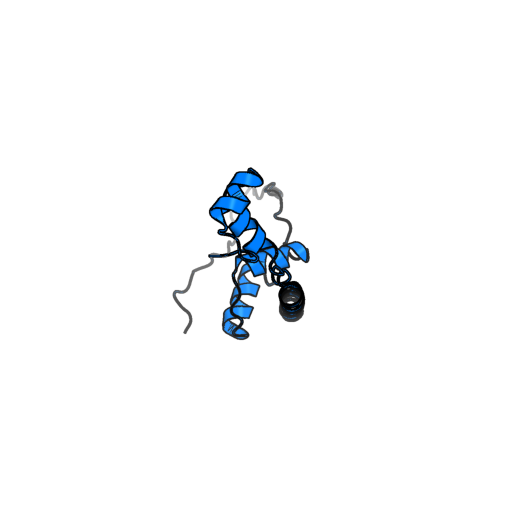 96 ? 2.061 6.024 -25.016 1.00 58.03 96 GLN A CA 1
ATOM 760 C C . GLN A 1 96 ? 3.319 5.167 -25.007 1.00 58.03 96 GLN A C 1
ATOM 762 O O . GLN A 1 96 ? 4.333 5.519 -24.412 1.00 58.03 96 GLN A O 1
ATOM 767 N N . ALA A 1 97 ? 3.204 3.980 -25.599 1.00 59.94 97 ALA A N 1
ATOM 768 C CA . ALA A 1 97 ? 4.384 3.281 -26.055 1.00 59.94 97 ALA A CA 1
ATOM 769 C C . ALA A 1 97 ? 5.113 4.255 -26.983 1.00 59.94 97 ALA A C 1
ATOM 771 O O . ALA A 1 97 ? 4.543 4.669 -27.995 1.00 59.94 97 ALA A O 1
ATOM 772 N N . ASP A 1 98 ? 6.338 4.638 -26.625 1.00 59.88 98 ASP A N 1
ATOM 773 C CA . ASP A 1 98 ? 7.280 5.087 -27.637 1.00 59.88 98 ASP A CA 1
ATOM 774 C C . ASP A 1 98 ? 7.420 3.894 -28.578 1.00 59.88 98 ASP A C 1
ATOM 776 O O . ASP A 1 98 ? 8.055 2.884 -28.262 1.00 59.88 98 ASP A O 1
ATOM 780 N N . MET A 1 99 ? 6.692 3.958 -29.689 1.00 58.25 99 MET A N 1
ATOM 781 C CA . MET A 1 99 ? 6.895 3.073 -30.818 1.00 58.25 99 MET A CA 1
ATOM 782 C C . MET A 1 99 ? 8.284 3.447 -31.314 1.00 58.25 99 MET A C 1
ATOM 784 O O . MET A 1 99 ? 8.431 4.406 -32.068 1.00 58.25 99 MET A O 1
ATOM 788 N N . GLY A 1 100 ? 9.304 2.771 -30.781 1.00 63.25 100 GLY A N 1
ATOM 789 C CA . GLY A 1 100 ? 10.682 2.950 -31.210 1.00 63.25 100 GLY A CA 1
ATOM 790 C C . GLY A 1 100 ? 10.798 2.829 -32.729 1.00 63.25 100 GLY A C 1
ATOM 791 O O . GLY A 1 100 ? 9.865 2.397 -33.412 1.00 63.25 100 GLY A O 1
ATOM 792 N N . GLU A 1 101 ? 11.950 3.225 -33.263 1.00 68.81 101 GLU A N 1
ATOM 793 C CA . GLU A 1 101 ? 12.206 3.194 -34.702 1.00 68.81 101 GLU A CA 1
ATOM 794 C C . GLU A 1 101 ? 11.779 1.856 -35.322 1.00 68.81 101 GLU A C 1
ATOM 796 O O . GLU A 1 101 ? 12.052 0.775 -34.788 1.00 68.81 101 GLU A O 1
ATOM 801 N N . SER A 1 102 ? 11.058 1.932 -36.445 1.00 69.81 102 SER A N 1
ATOM 802 C CA . SER A 1 102 ? 10.499 0.755 -37.100 1.00 69.81 102 SER A CA 1
ATOM 803 C C . SER A 1 102 ? 11.609 -0.241 -37.414 1.00 69.81 102 SER A C 1
ATOM 805 O O . SER A 1 102 ? 12.492 0.043 -38.222 1.00 69.81 102 SER A O 1
ATOM 807 N N . SER A 1 103 ? 11.544 -1.428 -36.820 1.00 69.50 103 SER A N 1
ATOM 808 C CA . SER A 1 103 ? 12.528 -2.493 -37.027 1.00 69.50 103 SER A CA 1
ATOM 809 C C . SER A 1 103 ? 12.252 -3.254 -38.334 1.00 69.50 103 SER A C 1
ATOM 811 O O . SER A 1 103 ? 12.019 -4.459 -38.329 1.00 69.50 103 SER A O 1
ATOM 813 N N . THR A 1 104 ? 12.199 -2.534 -39.458 1.00 81.44 104 THR A N 1
ATOM 814 C CA . THR A 1 104 ? 11.976 -3.113 -40.793 1.00 81.44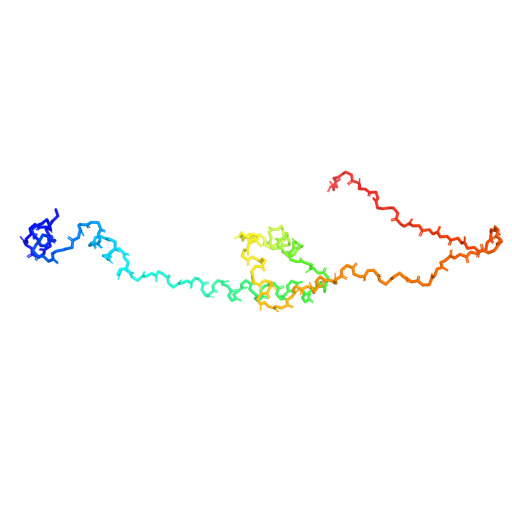 104 THR A CA 1
ATOM 815 C C . THR A 1 104 ? 13.313 -3.258 -41.502 1.00 81.44 104 THR A C 1
ATOM 817 O O . THR A 1 104 ? 14.070 -2.293 -41.575 1.00 81.44 104 THR A O 1
ATOM 820 N N . VAL A 1 105 ? 13.598 -4.448 -42.034 1.00 85.50 105 VAL A N 1
ATOM 821 C CA . VAL A 1 105 ? 14.820 -4.715 -42.802 1.00 85.50 105 VAL A CA 1
ATOM 822 C C . VAL A 1 105 ? 14.467 -5.222 -44.195 1.00 85.50 105 VAL A C 1
ATOM 824 O O . VAL A 1 105 ? 13.447 -5.879 -44.387 1.00 85.50 105 VAL A O 1
ATOM 827 N N . ASP A 1 106 ? 15.296 -4.869 -45.170 1.00 90.19 106 ASP A N 1
ATOM 828 C CA . ASP A 1 106 ? 15.104 -5.100 -46.602 1.00 90.19 106 ASP A CA 1
ATOM 829 C C . ASP A 1 106 ? 15.434 -6.533 -47.049 1.00 90.19 106 ASP A C 1
ATOM 831 O O . ASP A 1 106 ? 15.036 -6.944 -48.138 1.00 90.19 106 ASP A O 1
ATOM 835 N N . GLN A 1 107 ? 16.161 -7.294 -46.227 1.00 90.38 107 GLN A N 1
ATOM 836 C CA . GLN A 1 107 ? 16.652 -8.632 -46.558 1.00 90.38 107 GLN A CA 1
ATOM 837 C C . GLN A 1 107 ? 16.540 -9.603 -45.371 1.00 90.38 107 GLN A C 1
ATOM 839 O O . GLN A 1 107 ? 16.643 -9.178 -44.214 1.00 90.38 107 GLN A O 1
ATOM 844 N N . PRO A 1 108 ? 16.361 -10.912 -45.640 1.00 86.94 108 PRO A N 1
ATOM 845 C CA . PRO A 1 108 ? 16.437 -11.943 -44.607 1.00 86.94 108 PRO A CA 1
ATOM 846 C C . PRO A 1 108 ? 17.826 -11.969 -43.936 1.00 86.94 108 PRO A C 1
ATOM 848 O O . PRO A 1 108 ? 18.810 -11.505 -44.510 1.00 86.94 108 PRO A O 1
ATOM 851 N N . ASP A 1 109 ? 17.898 -12.503 -42.711 1.00 86.88 109 ASP A N 1
ATOM 852 C CA . ASP A 1 109 ? 19.142 -12.714 -41.941 1.00 86.88 109 ASP A CA 1
ATOM 853 C C . ASP A 1 109 ? 19.957 -11.449 -41.606 1.00 86.88 109 ASP A C 1
ATOM 855 O O . ASP A 1 109 ? 21.186 -11.466 -41.526 1.00 86.88 109 ASP A O 1
ATOM 859 N N . ARG A 1 110 ? 19.271 -10.322 -41.398 1.00 84.25 110 ARG A N 1
ATOM 860 C CA . ARG A 1 110 ? 19.894 -9.032 -41.043 1.00 84.25 110 ARG A CA 1
ATOM 861 C C . ARG A 1 110 ? 19.483 -8.483 -39.680 1.00 84.25 110 ARG A C 1
ATOM 863 O O . ARG A 1 110 ? 20.213 -7.678 -39.107 1.00 84.25 110 ARG A O 1
ATOM 870 N N . LEU A 1 111 ? 18.335 -8.913 -39.164 1.00 85.25 111 LEU A N 1
ATOM 871 C CA . LEU A 1 111 ? 17.846 -8.576 -37.833 1.00 85.25 111 LEU A CA 1
ATOM 872 C C . LEU A 1 111 ? 17.346 -9.850 -37.167 1.00 8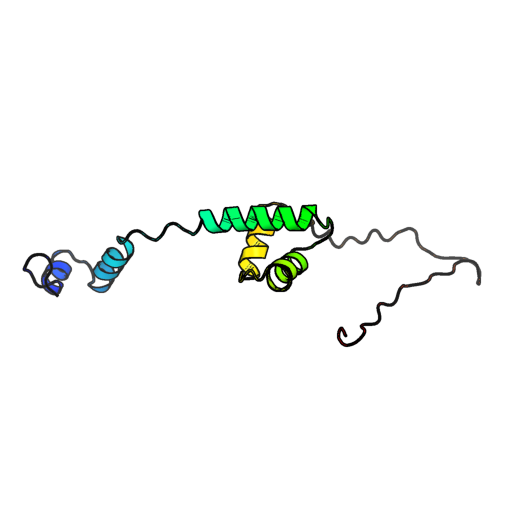5.25 111 LEU A C 1
ATOM 874 O O . LEU A 1 111 ? 16.408 -10.484 -37.647 1.00 85.25 111 LEU A O 1
ATOM 878 N N . TRP A 1 112 ? 17.957 -10.189 -36.039 1.00 84.06 112 TRP A N 1
ATOM 879 C CA . TRP A 1 112 ? 17.484 -11.251 -35.165 1.00 84.06 112 TRP A CA 1
ATOM 880 C C . TRP A 1 112 ? 16.927 -10.606 -33.904 1.00 84.06 112 TRP A C 1
ATOM 882 O O . TRP A 1 112 ? 17.648 -9.937 -33.167 1.00 84.06 112 TRP A O 1
ATOM 892 N N . ALA A 1 113 ? 15.632 -10.789 -33.676 1.00 82.38 113 ALA A N 1
ATOM 893 C CA . ALA A 1 113 ? 14.994 -10.434 -32.422 1.00 82.38 113 ALA A CA 1
ATOM 894 C C . ALA A 1 113 ? 14.859 -11.696 -31.570 1.00 82.38 113 ALA A C 1
ATOM 896 O O . ALA A 1 113 ? 14.553 -12.777 -32.072 1.00 82.38 113 ALA A O 1
ATOM 897 N N . THR A 1 114 ? 15.091 -11.561 -30.272 1.00 83.38 114 THR A N 1
ATOM 898 C CA . THR A 1 114 ? 14.816 -12.618 -29.302 1.00 83.38 114 THR A CA 1
ATOM 899 C C . THR A 1 114 ? 13.954 -12.012 -28.215 1.00 83.38 114 THR A C 1
ATOM 901 O O . THR A 1 114 ? 14.380 -11.073 -27.544 1.00 83.38 114 THR A O 1
ATOM 904 N N . ASP A 1 115 ? 12.735 -12.515 -28.055 1.00 86.56 115 ASP A N 1
ATOM 905 C CA . ASP A 1 115 ? 11.913 -12.176 -26.906 1.00 86.56 115 ASP A CA 1
ATOM 906 C C . ASP A 1 115 ? 12.210 -13.134 -25.749 1.00 86.56 115 ASP A C 1
ATOM 908 O O . ASP A 1 115 ? 12.441 -14.334 -25.918 1.00 86.56 115 ASP A O 1
ATOM 912 N N . THR A 1 116 ? 12.224 -12.592 -24.535 1.00 83.38 116 THR A N 1
ATOM 913 C CA . THR A 1 116 ? 12.344 -13.417 -23.338 1.00 83.38 116 THR A CA 1
ATOM 914 C C . THR A 1 116 ? 10.961 -13.919 -22.957 1.00 83.38 116 THR A C 1
ATOM 916 O O . THR A 1 116 ? 10.150 -13.181 -22.393 1.00 83.38 116 THR A O 1
ATOM 919 N N . THR A 1 117 ? 10.698 -15.199 -23.191 1.00 80.56 117 THR A N 1
ATOM 920 C CA . THR A 1 117 ? 9.484 -15.836 -22.682 1.00 80.56 117 THR A CA 1
ATOM 921 C C . THR A 1 117 ? 9.659 -16.192 -21.204 1.00 80.56 117 THR A C 1
ATOM 923 O O . THR A 1 117 ? 10.494 -17.016 -20.828 1.00 80.56 117 THR A O 1
ATOM 926 N N . LYS A 1 118 ? 8.836 -15.598 -20.333 1.00 77.56 118 LYS A N 1
ATOM 927 C CA . LYS A 1 118 ? 8.756 -16.014 -18.929 1.00 77.56 118 LYS A CA 1
ATOM 928 C C . LYS A 1 118 ? 7.887 -17.263 -18.808 1.00 77.56 118 LYS A C 1
ATOM 930 O O . LYS A 1 118 ? 6.661 -17.177 -18.855 1.00 77.56 118 LYS A O 1
ATOM 935 N N . ILE A 1 119 ? 8.518 -18.406 -18.568 1.00 80.12 119 ILE A N 1
ATOM 936 C CA . ILE A 1 119 ? 7.816 -19.637 -18.201 1.00 80.12 119 ILE A CA 1
ATOM 937 C C . ILE A 1 119 ? 7.564 -19.613 -16.692 1.00 80.12 119 ILE A C 1
ATOM 939 O O . ILE A 1 119 ? 8.484 -19.437 -15.892 1.00 80.12 119 ILE A O 1
ATOM 943 N N . TRP A 1 120 ? 6.304 -19.757 -16.286 1.00 74.19 120 TRP A N 1
ATOM 944 C CA . TRP A 1 120 ? 5.956 -19.887 -14.875 1.00 74.19 120 TRP A CA 1
ATOM 945 C C . TRP A 1 120 ? 6.232 -21.316 -14.417 1.00 74.19 120 TRP A C 1
ATOM 947 O O . TRP A 1 120 ? 5.460 -22.225 -14.710 1.00 74.19 120 TRP A O 1
ATOM 957 N N . CYS A 1 121 ? 7.322 -21.512 -13.678 1.00 76.50 121 CYS A N 1
ATOM 958 C CA . CYS A 1 121 ? 7.532 -22.757 -12.950 1.00 76.50 121 CYS A CA 1
ATOM 959 C C . CYS A 1 121 ? 6.475 -22.871 -11.845 1.00 76.50 121 CYS A C 1
ATOM 961 O O . CYS A 1 121 ? 6.268 -21.940 -11.059 1.00 76.50 121 CYS A O 1
ATOM 963 N N . VAL A 1 122 ? 5.774 -24.003 -11.803 1.00 68.88 122 VAL A N 1
ATOM 964 C CA . VAL A 1 122 ? 4.793 -24.282 -10.758 1.00 68.88 122 VAL A CA 1
ATOM 965 C C . VAL A 1 122 ? 5.550 -24.575 -9.466 1.00 68.88 122 VAL A C 1
ATOM 967 O O . VAL A 1 122 ? 6.211 -25.600 -9.376 1.00 68.88 122 VAL A O 1
ATOM 970 N N . ARG A 1 123 ? 5.366 -23.684 -8.484 1.00 62.53 123 ARG A N 1
ATOM 971 C CA . ARG A 1 123 ? 5.607 -23.862 -7.043 1.00 62.53 123 ARG A CA 1
ATOM 972 C C . ARG A 1 123 ? 7.075 -24.051 -6.624 1.00 62.53 123 ARG A C 1
ATOM 974 O O . ARG A 1 123 ? 7.752 -24.988 -7.023 1.00 62.53 123 ARG A O 1
ATOM 981 N N . ASP A 1 124 ? 7.509 -23.130 -5.769 1.00 60.19 124 ASP A N 1
ATOM 982 C CA . ASP A 1 124 ? 8.756 -23.169 -5.009 1.00 60.19 124 ASP A CA 1
ATOM 983 C C . ASP A 1 124 ? 8.976 -24.545 -4.347 1.00 60.19 124 ASP A C 1
ATOM 985 O O . ASP A 1 124 ? 8.014 -25.157 -3.864 1.00 60.19 124 ASP A O 1
ATOM 989 N N . GLY A 1 125 ? 10.230 -25.009 -4.340 1.00 47.62 125 GLY A N 1
ATOM 990 C CA . GLY A 1 125 ? 10.684 -26.109 -3.482 1.00 47.62 125 GLY A CA 1
ATOM 991 C C . GLY A 1 125 ? 10.610 -25.763 -2.000 1.00 47.62 125 GLY A C 1
ATOM 992 O O . GLY A 1 125 ? 10.640 -24.556 -1.663 1.00 47.62 125 GLY A O 1
#